Protein AF-F3QJ82-F1 (afdb_monomer_lite)

Organism: NCBI:txid762966

Foldseek 3Di:
DDLLVVLQVVLVVQDQPSLVVQLVVLVVQLVVLVVQLVVLVVCVVVVPDPPNSVVVNVVSVVSNVVSVVSNVSSVVSNVVNCVVVVVVVVVVVVVVVVVVVVVVVVVVVVVD

Structure (mmCIF, N/CA/C/O backbone):
data_AF-F3QJ82-F1
#
_entry.id   AF-F3QJ82-F1
#
loop_
_atom_site.group_PDB
_atom_site.id
_atom_site.type_symbol
_atom_site.label_atom_id
_atom_site.label_alt_id
_atom_site.label_comp_id
_atom_site.label_asym_id
_atom_site.label_entity_id
_atom_site.label_seq_id
_atom_site.pdbx_PDB_ins_code
_atom_site.Cartn_x
_atom_site.Cartn_y
_atom_site.Cartn_z
_atom_site.occupancy
_atom_site.B_iso_or_equiv
_atom_site.auth_seq_id
_atom_site.auth_comp_id
_atom_site.auth_asym_id
_atom_site.auth_atom_id
_atom_site.pdbx_PDB_model_num
ATOM 1 N N . MET A 1 1 ? -18.611 15.608 -4.185 1.00 87.62 1 MET A N 1
ATOM 2 C CA . MET A 1 1 ? -17.806 14.891 -3.183 1.00 87.62 1 MET A CA 1
ATOM 3 C C . MET A 1 1 ? -16.329 15.126 -3.451 1.00 87.62 1 MET A C 1
ATOM 5 O O . MET A 1 1 ? -15.888 14.865 -4.571 1.00 87.62 1 MET A O 1
ATOM 9 N N . ASN A 1 2 ? -15.588 15.632 -2.470 1.00 97.31 2 ASN A N 1
ATOM 10 C CA . ASN A 1 2 ? -14.126 15.716 -2.489 1.00 97.31 2 ASN A CA 1
ATOM 11 C C . ASN A 1 2 ? -13.490 14.325 -2.246 1.00 97.31 2 ASN A C 1
ATOM 13 O O . ASN A 1 2 ? -14.203 13.341 -2.045 1.00 97.31 2 ASN A O 1
ATOM 17 N N . LEU A 1 3 ? -12.156 14.216 -2.318 1.00 96.69 3 LEU A N 1
ATOM 18 C CA . LEU A 1 3 ? -11.467 12.927 -2.148 1.00 96.69 3 LEU A CA 1
ATOM 19 C C . LEU A 1 3 ? -11.702 12.320 -0.757 1.00 96.69 3 LEU A C 1
ATOM 21 O O . LEU A 1 3 ? -11.998 11.134 -0.666 1.00 96.69 3 LEU A O 1
ATOM 25 N N . GLN A 1 4 ? -11.636 13.129 0.302 1.00 96.88 4 GLN A N 1
ATOM 26 C CA . GLN A 1 4 ? -11.857 12.671 1.675 1.00 96.88 4 GLN A CA 1
ATOM 27 C C . GLN A 1 4 ? -13.263 12.082 1.857 1.00 96.88 4 GLN A C 1
ATOM 29 O O . GLN A 1 4 ? -13.412 10.985 2.383 1.00 96.88 4 GLN A O 1
ATOM 34 N N . GLU A 1 5 ? -14.289 12.767 1.353 1.00 98.06 5 GLU A N 1
ATOM 35 C CA . GLU A 1 5 ? -15.679 12.297 1.401 1.00 98.06 5 GLU A CA 1
ATOM 36 C C . GLU A 1 5 ? -15.857 10.973 0.644 1.00 98.06 5 GLU A C 1
ATOM 38 O O . GLU A 1 5 ? -16.589 10.093 1.091 1.00 98.06 5 GLU A O 1
ATOM 43 N N . LYS A 1 6 ? -15.171 10.798 -0.495 1.00 98.50 6 LYS A N 1
ATOM 44 C CA . LYS A 1 6 ? -15.191 9.534 -1.250 1.00 98.50 6 LYS A CA 1
ATOM 45 C C . LYS A 1 6 ? -14.532 8.398 -0.464 1.00 98.50 6 LYS A C 1
ATOM 47 O O . LYS A 1 6 ? -15.117 7.323 -0.380 1.00 98.50 6 LYS A O 1
ATOM 52 N N . LEU A 1 7 ? -13.352 8.641 0.117 1.00 98.12 7 LEU A N 1
ATOM 53 C CA . LEU A 1 7 ? -12.626 7.659 0.932 1.00 98.12 7 LEU A CA 1
ATOM 54 C C . LEU A 1 7 ? -13.497 7.158 2.087 1.00 98.12 7 LEU A C 1
ATOM 56 O O . LEU A 1 7 ? -13.638 5.953 2.259 1.00 98.12 7 LEU A O 1
ATOM 60 N N . GLN A 1 8 ? -14.134 8.074 2.818 1.00 97.75 8 GLN A N 1
ATOM 61 C CA . GLN A 1 8 ? -14.994 7.742 3.955 1.00 97.75 8 GLN A CA 1
ATOM 62 C C . GLN A 1 8 ? -16.216 6.921 3.541 1.00 97.75 8 GLN A C 1
ATOM 64 O O . GLN A 1 8 ? -16.534 5.930 4.191 1.00 97.75 8 GLN A O 1
ATOM 69 N N . VAL A 1 9 ? -16.887 7.287 2.443 1.00 98.50 9 VAL A N 1
ATOM 70 C CA . VAL A 1 9 ? -18.041 6.520 1.942 1.00 98.50 9 VAL A CA 1
ATOM 71 C C . VAL A 1 9 ? -17.642 5.093 1.566 1.00 98.50 9 VAL A C 1
ATOM 73 O O . VAL A 1 9 ? -18.345 4.153 1.928 1.00 98.50 9 VAL A O 1
ATOM 76 N N . ILE A 1 10 ? -16.512 4.920 0.878 1.00 98.44 10 ILE A N 1
ATOM 77 C CA . ILE A 1 10 ? -16.013 3.596 0.480 1.00 98.44 10 ILE A CA 1
ATOM 78 C C . ILE A 1 10 ? -15.610 2.781 1.716 1.00 98.44 10 ILE A C 1
ATOM 80 O O . ILE A 1 10 ? -16.021 1.631 1.858 1.00 98.44 10 ILE A O 1
ATOM 84 N N . ALA A 1 11 ? -14.851 3.387 2.629 1.00 98.00 11 ALA A N 1
ATOM 85 C CA . ALA A 1 11 ? -14.388 2.746 3.852 1.00 98.00 11 ALA A CA 1
ATOM 86 C C . ALA A 1 11 ? -15.553 2.258 4.721 1.00 98.00 11 ALA A C 1
ATOM 88 O O . ALA A 1 11 ? -15.582 1.089 5.095 1.00 98.00 11 ALA A O 1
ATOM 89 N N . ASN A 1 12 ? -16.551 3.112 4.956 1.00 98.19 12 ASN A N 1
ATOM 90 C CA . ASN A 1 12 ? -17.747 2.764 5.725 1.00 98.19 12 ASN A CA 1
ATOM 91 C C . ASN A 1 12 ? -18.595 1.673 5.062 1.00 98.19 12 ASN A C 1
ATOM 93 O O . ASN A 1 12 ? -19.266 0.913 5.753 1.00 98.19 12 ASN A O 1
ATOM 97 N N . HIS A 1 13 ? -18.590 1.596 3.729 1.00 98.25 13 HIS A N 1
ATOM 98 C CA . HIS A 1 13 ? -19.338 0.573 3.006 1.00 98.25 13 HIS A CA 1
ATOM 99 C C . HIS A 1 13 ? -18.713 -0.823 3.145 1.00 98.25 13 HIS A C 1
ATOM 101 O O . HIS A 1 13 ? -19.443 -1.791 3.348 1.00 98.25 13 HIS A O 1
ATOM 107 N N . TYR A 1 14 ? -17.385 -0.929 3.032 1.00 98.12 14 TYR A N 1
ATOM 108 C CA . TYR A 1 14 ? -16.686 -2.220 3.013 1.00 98.12 14 TYR A CA 1
ATOM 109 C C . TYR A 1 14 ? -16.156 -2.667 4.385 1.00 98.12 14 TYR A C 1
ATOM 111 O O . TYR A 1 14 ? -16.082 -3.866 4.649 1.00 98.12 14 TYR A O 1
ATOM 119 N N . GLY A 1 15 ? -15.821 -1.732 5.275 1.00 97.88 15 GLY A N 1
ATOM 120 C CA . GLY A 1 15 ? -15.294 -2.025 6.608 1.00 97.88 15 GLY A CA 1
ATOM 121 C C . GLY A 1 15 ? -13.865 -2.590 6.620 1.00 97.88 15 GLY A C 1
ATOM 122 O O . GLY A 1 15 ? -13.233 -2.791 5.585 1.00 97.88 15 GLY A O 1
ATOM 123 N N . MET A 1 16 ? -13.345 -2.830 7.829 1.00 96.88 16 MET A N 1
ATOM 124 C CA . MET A 1 16 ? -11.922 -3.115 8.076 1.00 96.88 16 MET A CA 1
ATOM 125 C C . MET A 1 16 ? -11.409 -4.373 7.360 1.00 96.88 16 MET A C 1
ATOM 127 O O . MET A 1 16 ? -10.380 -4.320 6.694 1.00 96.88 16 MET A O 1
ATOM 131 N N . ASP A 1 17 ? -12.118 -5.498 7.472 1.00 96.81 17 ASP A N 1
ATOM 132 C CA . ASP A 1 17 ? -11.621 -6.787 6.970 1.00 96.81 17 ASP A CA 1
ATOM 133 C C . ASP A 1 17 ? -11.514 -6.814 5.440 1.00 96.81 17 ASP A C 1
ATOM 135 O O . ASP A 1 17 ? -10.503 -7.255 4.891 1.00 96.81 17 ASP A O 1
ATOM 139 N N . LEU A 1 18 ? -12.530 -6.300 4.738 1.00 98.31 18 LEU A N 1
ATOM 140 C CA . LEU A 1 18 ? -12.506 -6.225 3.276 1.00 98.31 18 LEU A CA 1
ATOM 141 C C . LEU A 1 18 ? -11.457 -5.228 2.785 1.00 98.31 18 LEU A C 1
ATOM 143 O O . LEU A 1 18 ? -10.771 -5.504 1.804 1.00 98.31 18 LEU A O 1
ATOM 147 N N . GLN A 1 19 ? -11.281 -4.107 3.483 1.00 98.25 19 GLN A N 1
ATOM 148 C CA . GLN A 1 19 ? -10.259 -3.130 3.114 1.00 98.25 19 GLN A CA 1
ATOM 149 C C . GLN A 1 19 ? -8.841 -3.634 3.384 1.00 98.25 19 GLN A C 1
ATOM 151 O O . GLN A 1 19 ? -7.932 -3.321 2.620 1.00 98.25 19 GLN A O 1
ATOM 156 N N . ALA A 1 20 ? -8.642 -4.489 4.391 1.00 97.81 20 ALA A N 1
ATOM 157 C CA . ALA A 1 20 ? -7.367 -5.167 4.604 1.00 97.81 20 ALA A CA 1
ATOM 158 C C . ALA A 1 20 ? -7.041 -6.149 3.464 1.00 97.81 20 ALA A C 1
ATOM 160 O O . ALA A 1 20 ? -5.892 -6.207 3.021 1.00 97.81 20 ALA A O 1
ATOM 161 N N . ILE A 1 21 ? -8.040 -6.885 2.958 1.00 98.44 21 ILE A N 1
ATOM 162 C CA . ILE A 1 21 ? -7.888 -7.733 1.763 1.00 98.44 21 ILE A CA 1
ATOM 163 C C . ILE A 1 21 ? -7.535 -6.863 0.559 1.00 98.44 21 ILE A C 1
ATOM 165 O O . ILE A 1 21 ? -6.558 -7.146 -0.131 1.00 98.44 21 ILE A O 1
ATOM 169 N N . LYS A 1 22 ? -8.275 -5.770 0.348 1.00 98.50 22 LYS A N 1
ATOM 170 C CA . LYS A 1 22 ? -8.051 -4.882 -0.791 1.00 98.50 22 LYS A CA 1
ATOM 171 C C . LYS A 1 22 ? -6.664 -4.245 -0.753 1.00 98.50 22 LYS A C 1
ATOM 173 O O . LYS A 1 22 ? -5.977 -4.221 -1.763 1.00 98.50 22 LYS A O 1
ATOM 178 N N . LEU A 1 23 ? -6.194 -3.835 0.426 1.00 98.44 23 LEU A N 1
ATOM 179 C CA . LEU A 1 23 ? -4.842 -3.308 0.604 1.00 98.44 23 LEU A CA 1
ATOM 180 C C . LEU A 1 23 ? -3.769 -4.339 0.217 1.00 98.44 23 LEU A C 1
ATOM 182 O O . LEU A 1 23 ? -2.740 -3.974 -0.351 1.00 98.44 23 LEU A O 1
ATOM 186 N N . ALA A 1 24 ? -3.996 -5.620 0.521 1.00 98.50 24 ALA A N 1
ATOM 187 C CA . ALA A 1 24 ? -3.090 -6.693 0.126 1.00 98.50 24 ALA A CA 1
ATOM 188 C C . ALA A 1 24 ? -3.107 -6.944 -1.392 1.00 98.50 24 ALA A C 1
ATOM 190 O O . ALA A 1 24 ? -2.044 -7.188 -1.963 1.00 98.50 24 ALA A O 1
ATOM 191 N N . GLU A 1 25 ? -4.276 -6.859 -2.036 1.00 98.62 25 GLU A N 1
ATOM 192 C CA . GLU A 1 25 ? -4.414 -6.938 -3.498 1.00 98.62 25 GLU A CA 1
ATOM 193 C C . GLU A 1 25 ? -3.645 -5.805 -4.185 1.00 98.62 25 GLU A C 1
ATOM 195 O O . GLU A 1 25 ? -2.735 -6.094 -4.959 1.00 98.62 25 GLU A O 1
ATOM 200 N N . GLU A 1 26 ? -3.907 -4.543 -3.824 1.00 98.62 26 GLU A N 1
ATOM 201 C CA . GLU A 1 26 ? -3.212 -3.398 -4.438 1.00 98.62 26 GLU A CA 1
ATOM 202 C C . GLU A 1 26 ? -1.701 -3.449 -4.174 1.00 98.62 26 GLU A C 1
ATOM 204 O O . GLU A 1 26 ? -0.881 -3.117 -5.027 1.00 98.62 26 GLU A O 1
ATOM 209 N N . GLY A 1 27 ? -1.291 -3.933 -2.995 1.00 98.62 27 GLY A N 1
ATOM 210 C CA . GLY A 1 27 ? 0.122 -4.156 -2.696 1.00 98.62 27 GLY A CA 1
ATOM 211 C C . GLY A 1 27 ? 0.776 -5.187 -3.625 1.00 98.62 27 GLY A C 1
ATOM 212 O O . GLY A 1 27 ? 1.950 -5.041 -3.980 1.00 98.62 27 GLY A O 1
ATOM 213 N N . ALA A 1 28 ? 0.038 -6.221 -4.036 1.00 98.56 28 ALA A N 1
ATOM 214 C CA . ALA A 1 28 ? 0.514 -7.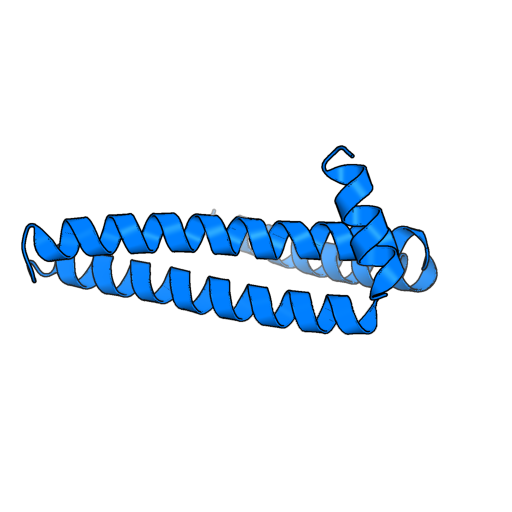218 -4.990 1.00 98.56 28 ALA A CA 1
ATOM 215 C C . ALA A 1 28 ? 0.565 -6.663 -6.423 1.00 98.56 28 ALA A C 1
ATOM 217 O O . ALA A 1 28 ? 1.529 -6.944 -7.143 1.00 98.56 28 ALA A O 1
ATOM 218 N N . GLU A 1 29 ? -0.415 -5.850 -6.821 1.00 98.62 29 GLU A N 1
ATOM 219 C CA . GLU A 1 29 ? -0.428 -5.167 -8.121 1.00 98.62 29 GLU A CA 1
ATOM 220 C C . GLU A 1 29 ? 0.739 -4.173 -8.231 1.00 98.62 29 GLU A C 1
ATOM 222 O O . GLU A 1 29 ? 1.529 -4.246 -9.182 1.00 98.62 29 GLU A O 1
ATOM 227 N N . LEU A 1 30 ? 0.978 -3.372 -7.186 1.00 98.56 30 LEU A N 1
ATOM 228 C CA . LEU A 1 30 ? 2.144 -2.492 -7.084 1.00 98.56 30 LEU A CA 1
ATOM 229 C C . LEU A 1 30 ? 3.465 -3.259 -7.177 1.00 98.56 30 LEU A C 1
ATOM 231 O O . LEU A 1 30 ? 4.391 -2.835 -7.880 1.00 98.56 30 LEU A O 1
ATOM 235 N N . ALA A 1 31 ? 3.577 -4.398 -6.489 1.00 98.25 31 ALA A N 1
ATOM 236 C CA . ALA A 1 31 ? 4.770 -5.234 -6.567 1.00 98.25 31 ALA A CA 1
ATOM 237 C C . ALA A 1 31 ? 5.011 -5.731 -8.003 1.00 98.25 31 ALA A C 1
ATOM 239 O O . ALA A 1 31 ? 6.138 -5.654 -8.500 1.00 98.25 31 ALA A O 1
ATOM 240 N N . ALA A 1 32 ? 3.964 -6.191 -8.692 1.00 98.06 32 ALA A N 1
ATOM 241 C CA . ALA A 1 32 ? 4.057 -6.656 -10.072 1.00 98.06 32 ALA A CA 1
ATOM 242 C C . ALA A 1 32 ? 4.459 -5.530 -11.042 1.00 98.06 32 ALA A C 1
ATOM 244 O O . ALA A 1 32 ? 5.370 -5.722 -11.856 1.00 98.06 32 ALA A O 1
ATOM 245 N N . ALA A 1 33 ? 3.839 -4.351 -10.932 1.00 97.38 33 ALA A N 1
ATOM 246 C CA . ALA A 1 33 ? 4.164 -3.184 -11.754 1.00 97.38 33 ALA A CA 1
ATOM 247 C C . ALA A 1 33 ? 5.618 -2.728 -11.544 1.00 97.38 33 ALA A C 1
ATOM 249 O O . ALA A 1 33 ? 6.372 -2.568 -12.510 1.00 97.38 33 ALA A O 1
ATOM 250 N N . THR A 1 34 ? 6.050 -2.641 -10.282 1.00 96.88 34 THR A N 1
ATOM 251 C CA . THR A 1 34 ? 7.422 -2.258 -9.917 1.00 96.88 34 THR A CA 1
ATOM 252 C C . THR A 1 34 ? 8.446 -3.243 -10.481 1.00 96.88 34 THR A C 1
ATOM 254 O O . THR A 1 34 ? 9.424 -2.837 -11.111 1.00 96.88 34 THR A O 1
ATOM 257 N N . LEU A 1 35 ? 8.224 -4.551 -10.306 1.00 96.94 35 LEU A N 1
ATOM 258 C CA . LEU A 1 35 ? 9.139 -5.585 -10.802 1.00 96.94 35 LEU A CA 1
ATOM 259 C C . LEU A 1 35 ? 9.218 -5.604 -12.332 1.00 96.94 35 LEU A C 1
ATOM 261 O O . LEU A 1 35 ? 10.303 -5.796 -12.885 1.00 96.94 35 LEU A O 1
ATOM 265 N N . LYS A 1 36 ? 8.103 -5.350 -13.026 1.00 94.94 36 LYS A N 1
ATOM 266 C CA . LYS A 1 36 ? 8.090 -5.196 -14.487 1.00 94.94 36 LYS A CA 1
ATOM 267 C C . LYS A 1 36 ? 8.959 -4.018 -14.929 1.00 94.94 36 LYS A C 1
ATOM 269 O O . LYS A 1 36 ? 9.751 -4.167 -15.859 1.00 94.94 36 LYS A O 1
ATOM 274 N N . ASN A 1 37 ? 8.842 -2.873 -14.257 1.00 92.62 37 ASN A N 1
ATOM 275 C CA . ASN A 1 37 ? 9.654 -1.693 -14.550 1.00 92.62 37 ASN A CA 1
ATOM 276 C C . ASN A 1 37 ? 11.155 -1.960 -14.317 1.00 92.62 37 ASN A C 1
ATOM 278 O O . ASN A 1 37 ? 11.980 -1.656 -15.178 1.00 92.62 37 ASN A O 1
ATOM 282 N N . VAL A 1 38 ? 11.511 -2.624 -13.210 1.00 93.94 38 VAL A N 1
ATOM 283 C CA . VAL A 1 38 ? 12.897 -3.052 -12.931 1.00 93.94 38 VAL A CA 1
ATOM 284 C C . VAL A 1 38 ? 13.425 -3.991 -14.018 1.00 93.94 38 VAL A C 1
ATOM 286 O O . VAL A 1 38 ? 14.539 -3.799 -14.500 1.00 93.94 38 VAL A O 1
ATOM 289 N N . GLY A 1 39 ? 12.630 -4.973 -14.452 1.00 93.50 39 GLY A N 1
ATOM 290 C CA . GLY A 1 39 ? 13.018 -5.881 -15.534 1.00 93.50 39 GLY A CA 1
ATOM 291 C C . GLY A 1 39 ? 13.334 -5.138 -16.836 1.00 93.50 39 GLY A C 1
ATOM 292 O O . GLY A 1 39 ? 14.378 -5.374 -17.439 1.00 93.50 39 GLY A O 1
ATOM 293 N N . LEU A 1 40 ? 12.480 -4.188 -17.230 1.00 92.31 40 LEU A N 1
ATOM 294 C CA . LEU A 1 40 ? 12.697 -3.358 -18.420 1.00 92.31 40 LEU A CA 1
ATOM 295 C C . LEU A 1 40 ? 13.927 -2.450 -18.287 1.00 92.31 40 LEU A C 1
ATOM 297 O O . LEU A 1 40 ? 14.659 -2.274 -19.260 1.00 92.31 40 LEU A O 1
ATOM 301 N N . MET A 1 41 ? 14.182 -1.904 -17.094 1.00 90.12 41 MET A N 1
ATOM 302 C CA . MET A 1 41 ? 15.387 -1.118 -16.810 1.00 90.12 41 MET A CA 1
ATOM 303 C C . MET A 1 41 ? 16.658 -1.947 -17.032 1.00 90.12 41 MET A C 1
ATOM 305 O O . MET A 1 41 ? 17.555 -1.497 -17.737 1.00 90.12 41 MET A O 1
ATOM 309 N N . ILE A 1 42 ? 16.701 -3.175 -16.509 1.00 92.25 42 ILE A N 1
ATOM 310 C CA . ILE A 1 42 ? 17.844 -4.086 -16.679 1.00 92.25 42 ILE A CA 1
ATOM 311 C C . ILE A 1 42 ? 18.052 -4.439 -18.159 1.00 92.25 42 ILE A C 1
ATOM 313 O O . ILE A 1 42 ? 19.181 -4.428 -18.645 1.00 92.25 42 ILE A O 1
ATOM 317 N N . GLN A 1 43 ? 16.978 -4.725 -18.904 1.00 90.00 43 GLN A N 1
ATOM 318 C CA . GLN A 1 43 ? 17.070 -4.997 -20.345 1.00 90.00 43 GLN A CA 1
ATOM 319 C C . GLN A 1 43 ? 17.657 -3.810 -21.114 1.00 90.00 43 GLN A C 1
ATOM 321 O O . GLN A 1 43 ? 18.537 -3.987 -21.956 1.00 90.00 43 GLN A O 1
ATOM 326 N N . GLN A 1 44 ? 17.208 -2.597 -20.789 1.00 86.31 44 GLN A N 1
ATOM 327 C CA . GLN A 1 44 ? 17.713 -1.375 -21.401 1.00 86.31 44 GLN A CA 1
ATOM 328 C C . GLN A 1 44 ? 19.200 -1.143 -21.080 1.00 86.31 44 GLN A C 1
ATOM 330 O O . GLN A 1 44 ? 19.964 -0.795 -21.979 1.00 86.31 44 GLN A O 1
ATOM 335 N N . GLU A 1 45 ? 19.628 -1.370 -19.833 1.00 88.00 45 GLU A N 1
ATOM 336 C CA . GLU A 1 45 ? 21.039 -1.280 -19.417 1.00 88.00 45 GLU A CA 1
ATOM 337 C C . GLU A 1 45 ? 21.929 -2.311 -20.128 1.00 88.00 45 GLU A C 1
ATOM 339 O O . GLU A 1 45 ? 23.068 -2.005 -20.481 1.00 88.00 45 GLU A O 1
ATOM 344 N N . ASN A 1 46 ? 21.390 -3.497 -20.421 1.00 89.44 46 ASN A N 1
ATOM 345 C CA . ASN A 1 46 ? 22.069 -4.538 -21.198 1.00 89.44 46 ASN A CA 1
ATOM 346 C C . 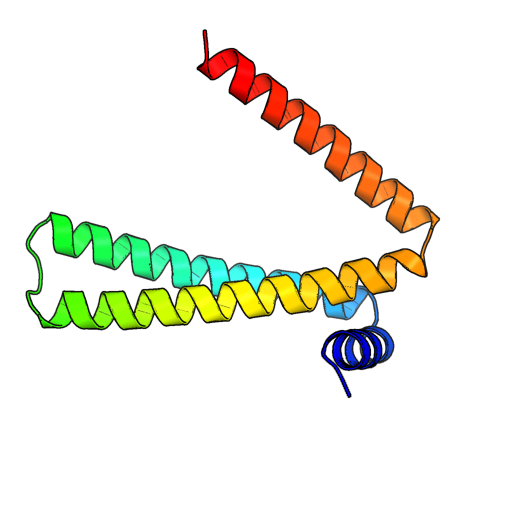ASN A 1 46 ? 22.078 -4.269 -22.717 1.00 89.44 46 ASN A C 1
ATOM 348 O O . ASN A 1 46 ? 22.616 -5.071 -23.481 1.00 89.44 46 ASN A O 1
ATOM 352 N N . GLY A 1 47 ? 21.499 -3.153 -23.173 1.00 82.75 47 GLY A N 1
ATOM 353 C CA . GLY A 1 47 ? 21.433 -2.780 -24.587 1.00 82.75 47 GLY A CA 1
ATOM 354 C C . GLY A 1 47 ? 20.377 -3.543 -25.391 1.00 82.75 47 GLY A C 1
ATOM 355 O O . GLY A 1 47 ? 20.412 -3.521 -26.624 1.00 82.75 47 GLY A O 1
ATOM 356 N N . GLU A 1 48 ? 19.433 -4.216 -24.731 1.00 79.12 48 GLU A N 1
ATOM 357 C CA . GLU A 1 48 ? 18.324 -4.888 -25.401 1.00 79.12 48 GLU A CA 1
ATOM 358 C C . GLU A 1 48 ? 17.271 -3.860 -25.875 1.00 79.12 48 GLU A C 1
ATOM 360 O O . GLU A 1 48 ? 16.960 -2.880 -25.201 1.00 79.12 48 GLU A O 1
ATOM 365 N N . GLY A 1 49 ? 16.695 -4.090 -27.061 1.00 67.50 49 GLY A N 1
ATOM 366 C CA . GLY A 1 49 ? 15.336 -3.653 -27.412 1.00 67.50 49 GLY A CA 1
ATOM 367 C C . GLY A 1 49 ? 15.027 -2.181 -27.737 1.00 67.50 49 GLY A C 1
ATOM 368 O O . GLY A 1 49 ? 13.843 -1.868 -27.893 1.00 67.50 49 GLY A O 1
ATOM 369 N N . GLY A 1 50 ? 16.018 -1.311 -27.951 1.00 71.88 50 GLY A N 1
ATOM 370 C CA . GLY A 1 50 ? 15.858 -0.032 -28.680 1.00 71.88 50 GLY A CA 1
ATOM 371 C C . GLY A 1 50 ? 14.670 0.859 -28.253 1.00 71.88 50 GLY A C 1
ATOM 372 O O . GLY A 1 50 ? 14.237 0.832 -27.103 1.00 71.88 50 GLY A O 1
ATOM 373 N N . GLU A 1 51 ? 14.109 1.648 -29.183 1.00 72.56 51 GLU A N 1
ATOM 374 C CA . GLU A 1 51 ? 12.967 2.555 -28.908 1.00 72.56 51 GLU A CA 1
ATOM 375 C C . GLU A 1 51 ? 11.739 1.829 -28.324 1.00 72.56 51 GLU A C 1
ATOM 377 O O . GLU A 1 51 ? 11.009 2.390 -27.508 1.00 72.56 51 GLU A O 1
ATOM 382 N N . SER A 1 52 ? 11.540 0.551 -28.672 1.00 84.06 52 SER A N 1
ATOM 383 C CA . SER A 1 52 ? 10.399 -0.237 -28.191 1.00 84.06 52 SER A CA 1
ATOM 384 C C . SER A 1 52 ? 10.451 -0.540 -26.690 1.00 84.06 52 SER A C 1
ATOM 386 O O . SER A 1 52 ? 9.405 -0.627 -26.046 1.00 84.06 52 SER A O 1
ATOM 388 N N . ILE A 1 53 ? 11.648 -0.696 -26.112 1.00 86.00 53 ILE A N 1
ATOM 389 C CA . ILE A 1 53 ? 11.808 -0.904 -24.667 1.00 86.00 53 ILE A CA 1
ATOM 390 C C . ILE A 1 53 ? 11.666 0.414 -23.917 1.00 86.00 53 ILE A C 1
ATOM 392 O O . ILE A 1 53 ? 11.025 0.429 -22.868 1.00 86.00 53 ILE A O 1
ATOM 396 N N . ALA A 1 54 ? 12.165 1.519 -24.475 1.00 85.00 54 ALA A N 1
ATOM 397 C CA . ALA A 1 54 ? 11.973 2.840 -23.883 1.00 85.00 54 ALA A CA 1
ATOM 398 C C . ALA A 1 54 ? 10.477 3.175 -23.732 1.00 85.00 54 ALA A C 1
ATOM 400 O O . ALA A 1 54 ? 10.049 3.579 -22.653 1.00 85.00 54 ALA A O 1
ATOM 401 N N . GLN A 1 55 ? 9.667 2.913 -24.765 1.00 89.25 55 GLN A N 1
ATOM 402 C CA . GLN A 1 55 ? 8.215 3.104 -24.692 1.00 89.25 55 GLN A CA 1
ATOM 403 C C . GLN A 1 55 ? 7.559 2.193 -23.642 1.00 89.25 55 GLN A C 1
ATOM 405 O O . GLN A 1 55 ? 6.817 2.675 -22.787 1.00 89.25 55 GLN A O 1
ATOM 410 N N . LYS A 1 56 ? 7.877 0.889 -23.647 1.00 91.44 56 LYS A N 1
ATOM 411 C CA . LYS A 1 56 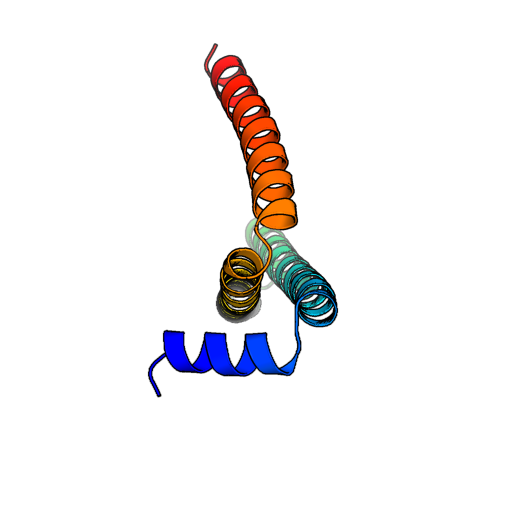? 7.359 -0.060 -22.643 1.00 91.44 56 LYS A CA 1
ATOM 412 C C . LYS A 1 56 ? 7.723 0.343 -21.218 1.00 91.44 56 LYS A C 1
ATOM 414 O O . LYS A 1 56 ? 6.964 0.065 -20.293 1.00 91.44 56 LYS A O 1
ATOM 419 N N . ARG A 1 57 ? 8.892 0.960 -21.028 1.00 89.75 57 ARG A N 1
ATOM 420 C CA . ARG A 1 57 ? 9.340 1.455 -19.727 1.00 89.75 57 ARG A CA 1
ATOM 421 C C . ARG A 1 57 ? 8.512 2.654 -19.280 1.00 89.75 57 ARG A C 1
ATOM 423 O O . ARG A 1 57 ? 8.106 2.672 -18.126 1.00 89.75 57 ARG A O 1
ATOM 430 N N . THR A 1 58 ? 8.213 3.599 -20.171 1.00 91.31 58 THR A N 1
ATOM 431 C CA . THR A 1 58 ? 7.294 4.708 -19.865 1.00 91.31 58 THR A CA 1
ATOM 432 C C . THR A 1 58 ? 5.921 4.183 -19.443 1.00 91.31 58 THR A C 1
ATOM 434 O O . THR A 1 58 ? 5.447 4.539 -18.371 1.00 91.31 58 THR A O 1
ATOM 437 N N . GLU A 1 59 ? 5.336 3.253 -20.203 1.00 93.94 59 GLU A N 1
ATOM 438 C CA . GLU A 1 59 ? 4.043 2.635 -19.859 1.00 93.94 59 GLU A CA 1
ATOM 439 C C . GLU A 1 59 ? 4.099 1.882 -18.515 1.00 93.94 59 GLU A C 1
ATOM 441 O O . GLU A 1 59 ? 3.163 1.925 -17.719 1.00 93.94 59 GLU A O 1
ATOM 446 N N . ALA A 1 60 ? 5.208 1.192 -18.222 1.00 94.12 60 ALA A N 1
ATOM 447 C CA . ALA A 1 60 ? 5.394 0.508 -16.942 1.00 94.12 60 ALA A CA 1
ATOM 448 C C . ALA A 1 60 ? 5.562 1.482 -15.763 1.00 94.12 60 ALA A C 1
ATOM 450 O O . ALA A 1 60 ? 5.129 1.167 -14.654 1.00 94.12 60 ALA A O 1
ATOM 451 N N . MET A 1 61 ? 6.179 2.646 -15.985 1.00 93.69 61 MET A N 1
ATOM 452 C CA . MET A 1 61 ? 6.280 3.709 -14.982 1.00 93.69 61 MET A CA 1
ATOM 453 C C . MET A 1 61 ? 4.911 4.312 -14.682 1.00 93.69 61 MET A C 1
ATOM 455 O O . MET A 1 61 ? 4.536 4.358 -13.517 1.00 93.69 61 MET A O 1
ATOM 459 N N . GLU A 1 62 ? 4.141 4.673 -15.711 1.00 96.06 62 GLU A N 1
ATOM 460 C CA . GLU A 1 62 ? 2.770 5.176 -15.543 1.00 96.06 62 GLU A CA 1
ATOM 461 C C . GLU A 1 62 ? 1.903 4.169 -14.786 1.00 96.06 62 GLU A C 1
ATOM 463 O O . GLU A 1 62 ? 1.226 4.528 -13.826 1.00 96.06 62 GLU A O 1
ATOM 468 N N . LYS A 1 63 ? 2.006 2.880 -15.137 1.00 97.38 63 LYS A N 1
ATOM 469 C CA . LYS A 1 63 ? 1.296 1.833 -14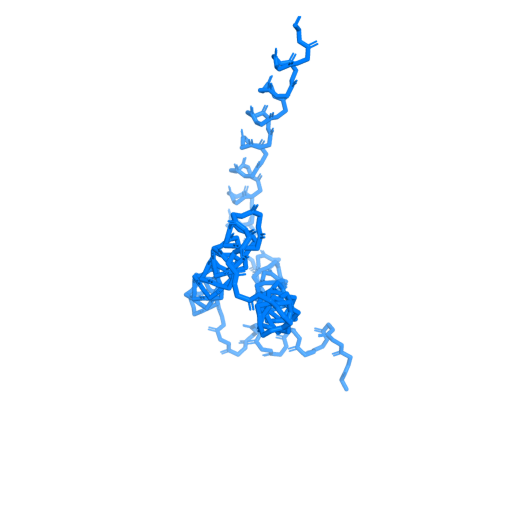.402 1.00 97.38 63 LYS A CA 1
ATOM 470 C C . LYS A 1 63 ? 1.745 1.744 -12.944 1.00 97.38 63 LYS A C 1
ATOM 472 O O . LYS A 1 63 ? 0.917 1.565 -12.067 1.00 97.38 63 LYS A O 1
ATOM 477 N N . THR A 1 64 ? 3.039 1.896 -12.664 1.00 97.44 64 THR A N 1
ATOM 478 C CA . THR A 1 64 ? 3.535 1.922 -11.277 1.00 97.44 64 THR A CA 1
ATOM 479 C C . THR A 1 64 ? 2.933 3.093 -10.495 1.00 97.44 64 THR A C 1
ATOM 481 O O . THR A 1 64 ? 2.551 2.907 -9.343 1.00 97.44 64 THR A O 1
ATOM 484 N N . ASP A 1 65 ? 2.806 4.272 -11.109 1.00 97.75 65 ASP A N 1
ATOM 485 C CA . ASP A 1 65 ? 2.197 5.443 -10.469 1.00 97.75 65 ASP A CA 1
ATOM 486 C C . ASP A 1 65 ? 0.702 5.229 -10.168 1.00 97.75 65 ASP A C 1
ATOM 488 O O . ASP A 1 65 ? 0.237 5.631 -9.098 1.00 97.75 65 ASP A O 1
ATOM 492 N N . GLU A 1 66 ? -0.038 4.559 -11.062 1.00 98.25 66 GLU A N 1
ATOM 493 C CA . GLU A 1 66 ? -1.423 4.126 -10.805 1.00 98.25 66 GLU A CA 1
ATOM 494 C C . GLU A 1 66 ? -1.499 3.213 -9.575 1.00 98.25 66 GLU A C 1
ATOM 496 O O . GLU A 1 66 ? -2.228 3.517 -8.633 1.00 98.25 66 GLU A O 1
ATOM 501 N N . GLU A 1 67 ? -0.677 2.161 -9.525 1.00 98.62 67 GLU A N 1
ATOM 502 C CA . GLU A 1 67 ? -0.708 1.208 -8.408 1.00 98.62 67 GLU A CA 1
ATOM 503 C C . GLU A 1 67 ? -0.290 1.847 -7.073 1.00 98.62 67 GLU A C 1
ATOM 505 O O . GLU A 1 67 ? -0.802 1.504 -6.006 1.00 98.62 67 GLU A O 1
ATOM 510 N N . ILE A 1 68 ? 0.626 2.823 -7.101 1.00 98.56 68 ILE A N 1
ATOM 511 C CA . ILE A 1 68 ? 0.951 3.625 -5.913 1.00 98.56 68 ILE A CA 1
ATOM 512 C C . ILE A 1 68 ? -0.289 4.396 -5.452 1.00 98.56 68 ILE A C 1
ATOM 514 O O . ILE A 1 68 ? -0.564 4.460 -4.249 1.00 98.56 68 ILE A O 1
ATOM 518 N N . ALA A 1 69 ? -1.030 5.002 -6.382 1.00 98.56 69 ALA A N 1
ATOM 519 C CA . ALA A 1 69 ? -2.241 5.737 -6.052 1.00 98.56 69 ALA A CA 1
ATOM 520 C C . ALA A 1 69 ? -3.309 4.819 -5.441 1.00 98.56 69 ALA A C 1
ATOM 522 O O . ALA A 1 69 ? -3.913 5.210 -4.438 1.00 98.56 69 ALA A O 1
ATOM 523 N N . ASP A 1 70 ? -3.482 3.608 -5.971 1.00 98.62 70 ASP A N 1
ATOM 524 C CA . ASP A 1 70 ? -4.455 2.625 -5.486 1.00 98.62 70 ASP A CA 1
ATOM 525 C C . ASP A 1 70 ? -4.096 2.109 -4.084 1.00 98.62 70 ASP A C 1
ATOM 527 O O . ASP A 1 70 ? -4.920 2.190 -3.164 1.00 98.62 70 ASP A O 1
ATOM 531 N N . VAL A 1 71 ? -2.833 1.736 -3.841 1.00 98.69 71 VAL A N 1
ATOM 532 C CA . VAL A 1 71 ? -2.358 1.371 -2.492 1.00 98.69 71 VAL A CA 1
ATOM 533 C C . VAL A 1 71 ? -2.581 2.513 -1.499 1.00 98.69 71 VAL A C 1
ATOM 535 O O . VAL A 1 71 ? -3.069 2.287 -0.387 1.00 98.69 71 VAL A O 1
ATOM 538 N N . LEU A 1 72 ? -2.251 3.754 -1.871 1.00 98.62 72 LEU A N 1
ATOM 539 C CA . LEU A 1 72 ? -2.438 4.917 -0.998 1.00 98.62 72 LEU A CA 1
ATOM 540 C C . LEU A 1 72 ? -3.917 5.251 -0.771 1.00 98.62 72 LEU A C 1
ATOM 542 O O . LEU A 1 72 ? -4.268 5.769 0.292 1.00 98.62 72 LEU A O 1
ATOM 546 N N . LEU A 1 73 ? -4.788 4.994 -1.747 1.00 98.69 73 LEU A N 1
ATOM 547 C CA . LEU A 1 73 ? -6.231 5.171 -1.611 1.00 98.69 73 LEU A CA 1
ATOM 548 C C . LEU A 1 73 ? -6.767 4.240 -0.518 1.00 98.69 73 LEU A C 1
ATOM 550 O O . LEU A 1 73 ? -7.401 4.712 0.428 1.00 98.69 73 LEU A O 1
ATOM 554 N N . VAL A 1 74 ? -6.466 2.944 -0.616 1.00 98.50 74 VAL A N 1
ATOM 555 C CA . VAL A 1 74 ? -6.942 1.940 0.346 1.00 98.50 74 VAL A CA 1
ATOM 556 C C . VAL A 1 74 ? -6.265 2.113 1.707 1.00 98.50 74 VAL A C 1
ATOM 558 O O . VAL A 1 74 ? -6.921 1.997 2.740 1.00 98.50 74 VAL A O 1
ATOM 561 N N . SER A 1 75 ? -4.989 2.511 1.739 1.00 98.38 75 SER A N 1
ATOM 562 C CA . SER A 1 75 ? -4.287 2.837 2.991 1.00 98.38 75 SER A CA 1
ATOM 563 C C . SER A 1 75 ? -5.001 3.943 3.771 1.00 98.38 75 SER A C 1
ATOM 565 O O . SER A 1 75 ? -5.235 3.799 4.966 1.00 98.38 75 SER A O 1
ATOM 567 N N . ARG A 1 76 ? -5.443 5.015 3.100 1.00 98.50 76 ARG A N 1
ATOM 568 C CA . ARG A 1 76 ? -6.198 6.102 3.752 1.00 98.50 76 ARG A CA 1
ATOM 569 C C . ARG A 1 76 ? -7.596 5.674 4.198 1.00 98.50 76 ARG A C 1
ATOM 571 O O . ARG A 1 76 ? -8.115 6.199 5.180 1.00 98.50 76 ARG A O 1
ATOM 578 N N . GLN A 1 77 ? -8.221 4.732 3.489 1.00 98.56 77 GLN A N 1
ATOM 579 C CA . GLN A 1 77 ? -9.490 4.131 3.917 1.00 98.56 77 GLN A CA 1
ATOM 580 C C . GLN A 1 77 ? -9.297 3.319 5.205 1.00 98.56 77 GLN A C 1
ATOM 582 O O . GLN A 1 77 ? -10.110 3.432 6.119 1.00 98.56 77 GLN A O 1
ATOM 587 N N . MET A 1 78 ? -8.198 2.566 5.307 1.00 98.00 78 MET A N 1
ATOM 588 C CA . MET A 1 78 ? -7.811 1.835 6.518 1.00 98.00 78 MET A CA 1
ATOM 589 C C . MET A 1 78 ? -7.499 2.777 7.686 1.00 98.00 78 MET A C 1
ATOM 591 O O . MET A 1 78 ? -8.024 2.575 8.776 1.00 98.00 78 MET A O 1
ATOM 595 N N . GLU A 1 79 ? -6.707 3.830 7.460 1.00 97.44 79 GLU A N 1
ATOM 596 C CA . GLU A 1 79 ? -6.418 4.862 8.470 1.00 97.44 79 GLU A CA 1
ATOM 597 C C . GLU A 1 79 ? -7.704 5.482 9.022 1.00 97.44 79 GLU A C 1
ATOM 599 O O . GLU A 1 79 ? -7.849 5.629 10.232 1.00 97.44 79 GLU A O 1
ATOM 604 N N . TYR A 1 80 ? -8.669 5.794 8.153 1.00 97.75 80 TYR A N 1
ATOM 605 C CA . TYR A 1 80 ? -9.968 6.302 8.583 1.00 97.75 80 TYR A CA 1
ATOM 606 C C . TYR A 1 80 ? -10.723 5.299 9.471 1.00 97.75 80 TYR A C 1
ATOM 608 O O . TYR A 1 80 ? -11.238 5.688 10.515 1.00 97.75 80 TYR A O 1
ATOM 616 N N . LEU A 1 81 ? -10.762 4.016 9.100 1.00 98.00 81 LEU A N 1
ATOM 617 C CA . LEU A 1 81 ? -11.452 2.984 9.884 1.00 98.00 81 LEU A CA 1
ATOM 618 C C . LEU A 1 81 ? -10.780 2.719 11.238 1.00 98.00 81 LEU A C 1
ATOM 620 O O . LEU A 1 81 ? -11.458 2.353 12.196 1.00 98.00 81 LEU A O 1
ATOM 624 N N . LEU A 1 82 ? -9.462 2.914 11.344 1.00 97.25 82 LEU A N 1
ATOM 625 C CA . LEU A 1 82 ? -8.740 2.790 12.613 1.00 97.25 82 LEU A CA 1
ATOM 626 C C . LEU A 1 82 ? -9.173 3.858 13.626 1.00 97.25 82 LEU A C 1
ATOM 628 O O . LEU A 1 82 ? -9.249 3.556 14.815 1.00 97.25 82 LEU A O 1
ATOM 632 N N . LEU A 1 83 ? -9.565 5.057 13.173 1.00 95.12 83 LEU A N 1
ATOM 633 C CA . LEU A 1 83 ? -10.117 6.097 14.056 1.00 95.12 83 LEU A CA 1
ATOM 634 C C . LEU A 1 83 ? -11.383 5.632 14.790 1.00 95.12 83 LEU A C 1
ATOM 636 O O . LEU A 1 83 ? -11.675 6.105 15.888 1.00 95.12 83 LEU A O 1
ATOM 640 N N . GLU A 1 84 ? -12.130 4.704 14.193 1.00 93.25 84 GLU A N 1
ATOM 641 C CA . GLU A 1 84 ? -13.341 4.120 14.771 1.00 93.25 84 GLU A CA 1
ATOM 642 C C . GLU A 1 84 ? -13.045 2.874 15.636 1.00 93.25 84 GLU A C 1
ATOM 644 O O . GLU A 1 84 ? -13.947 2.356 16.295 1.00 93.25 84 GLU A O 1
ATOM 649 N N . ALA A 1 85 ? -11.786 2.416 15.697 1.00 94.31 85 ALA A N 1
ATOM 650 C CA . ALA A 1 85 ? -11.345 1.229 16.437 1.00 94.31 85 ALA A CA 1
ATOM 651 C C . ALA A 1 85 ? -10.106 1.505 17.329 1.00 94.31 85 ALA A C 1
ATOM 653 O O . ALA A 1 85 ? -9.026 0.973 17.055 1.00 94.31 85 ALA A O 1
ATOM 654 N N . PRO A 1 86 ? -10.244 2.265 18.439 1.00 94.62 86 PRO A N 1
ATOM 655 C CA . PRO A 1 86 ? -9.110 2.779 19.221 1.00 94.62 86 PRO A CA 1
ATOM 656 C C . PRO A 1 86 ? -8.127 1.720 19.742 1.00 94.62 86 PRO A C 1
ATOM 658 O O . PRO A 1 86 ? -6.918 1.915 19.677 1.00 94.62 86 PRO A O 1
ATOM 661 N N . GLU A 1 87 ? -8.619 0.574 20.226 1.00 96.69 87 GLU A N 1
ATOM 662 C CA . GLU A 1 87 ? -7.745 -0.512 20.706 1.00 96.69 87 GLU A CA 1
ATOM 663 C C . GLU A 1 87 ? -6.899 -1.108 19.573 1.00 96.69 87 GLU A C 1
ATOM 665 O O . GLU A 1 87 ? -5.748 -1.514 19.771 1.00 96.69 87 GLU A O 1
ATOM 670 N N . TYR A 1 88 ? -7.470 -1.179 18.367 1.00 95.62 88 TYR A N 1
ATOM 671 C CA . TYR A 1 88 ? -6.758 -1.701 17.213 1.00 95.62 88 TYR A CA 1
ATOM 672 C C . TYR A 1 88 ? -5.785 -0.668 16.643 1.00 95.62 88 TYR A C 1
ATOM 674 O O . TYR A 1 88 ? -4.650 -1.029 16.334 1.00 95.62 88 TYR A O 1
ATOM 682 N N . ASP A 1 89 ? -6.179 0.606 16.596 1.00 97.50 89 ASP A N 1
ATOM 683 C CA . ASP A 1 89 ? -5.300 1.725 16.248 1.00 97.50 89 ASP A CA 1
ATOM 684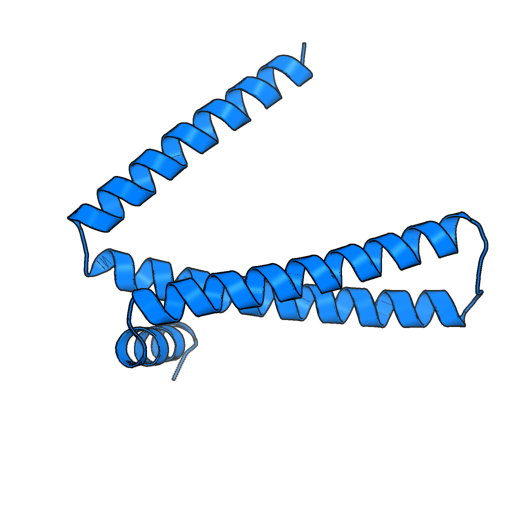 C C . ASP A 1 89 ? -4.061 1.789 17.151 1.00 97.50 89 ASP A C 1
ATOM 686 O O . ASP A 1 89 ? -2.931 1.807 16.657 1.00 97.50 89 ASP A O 1
ATOM 690 N N . GLU A 1 90 ? -4.241 1.696 18.472 1.00 98.06 90 GLU A N 1
ATOM 691 C CA . GLU A 1 90 ? -3.130 1.672 19.429 1.00 98.06 90 GLU A CA 1
ATOM 692 C C . GLU A 1 90 ? -2.179 0.499 19.146 1.00 98.06 90 GLU A C 1
ATOM 694 O O . GLU A 1 90 ? -0.951 0.657 19.111 1.00 98.06 90 GLU A O 1
ATOM 699 N N . LYS A 1 91 ? -2.734 -0.691 18.883 1.00 97.88 91 LYS A N 1
ATOM 700 C CA . LYS A 1 91 ? -1.947 -1.880 18.538 1.00 97.88 91 LYS A CA 1
ATOM 701 C C . LYS A 1 91 ? -1.147 -1.678 17.250 1.00 97.88 91 LYS A C 1
ATOM 703 O O . LYS A 1 91 ? 0.038 -2.019 17.230 1.00 97.88 91 LYS A O 1
ATOM 708 N N . ILE A 1 92 ? -1.767 -1.167 16.188 1.00 97.38 92 ILE A N 1
ATOM 709 C CA . ILE A 1 92 ? -1.104 -0.928 14.899 1.00 97.38 92 ILE A CA 1
ATOM 710 C C . ILE A 1 92 ? -0.021 0.145 15.043 1.00 97.38 92 ILE A C 1
ATOM 712 O O . ILE A 1 92 ? 1.124 -0.095 14.655 1.00 97.38 92 ILE A O 1
ATOM 716 N N . THR A 1 93 ? -0.333 1.267 15.689 1.00 97.62 93 THR A N 1
ATOM 717 C CA . THR A 1 93 ? 0.607 2.366 15.944 1.00 97.62 93 THR A CA 1
ATOM 718 C C . THR A 1 93 ? 1.827 1.897 16.734 1.00 97.62 93 THR A C 1
ATOM 720 O O . THR A 1 93 ? 2.965 2.220 16.383 1.00 97.62 93 THR A O 1
ATOM 723 N N . ARG A 1 94 ? 1.635 1.068 17.768 1.00 98.44 94 ARG A N 1
ATOM 724 C CA . ARG A 1 94 ? 2.751 0.464 18.510 1.00 98.44 94 ARG A CA 1
ATOM 725 C C . ARG A 1 94 ? 3.639 -0.396 17.607 1.00 98.44 94 ARG A C 1
ATOM 727 O O . ARG A 1 94 ? 4.856 -0.226 17.618 1.00 98.44 94 ARG A O 1
ATOM 734 N N . LEU A 1 95 ? 3.050 -1.281 16.797 1.00 98.38 95 LEU A N 1
ATOM 735 C CA . LEU A 1 95 ? 3.799 -2.139 15.867 1.00 98.38 95 LEU A CA 1
ATOM 736 C C . LEU A 1 95 ? 4.569 -1.326 14.812 1.00 98.38 95 LEU A C 1
ATOM 738 O O . LEU A 1 95 ? 5.696 -1.688 14.456 1.00 98.38 95 LEU A O 1
ATOM 742 N N . MET A 1 96 ? 3.984 -0.229 14.321 1.00 98.06 96 MET A N 1
ATOM 743 C CA . MET A 1 96 ? 4.636 0.695 13.390 1.00 98.06 96 MET A CA 1
ATOM 744 C C . MET A 1 96 ? 5.842 1.382 14.032 1.00 98.06 96 MET A C 1
ATOM 746 O O . MET A 1 96 ? 6.924 1.355 13.443 1.00 98.06 96 MET A O 1
ATOM 750 N N . ASN A 1 97 ? 5.692 1.921 15.247 1.00 98.56 97 ASN A N 1
ATOM 751 C CA . ASN A 1 97 ? 6.788 2.556 15.986 1.00 98.56 97 ASN A CA 1
ATOM 752 C C . ASN A 1 97 ? 7.953 1.585 16.223 1.00 98.56 97 ASN A C 1
ATOM 754 O O . ASN A 1 97 ? 9.089 1.885 15.864 1.00 98.56 97 ASN A O 1
ATOM 758 N N . GLU A 1 98 ? 7.669 0.371 16.705 1.00 98.56 98 GLU A N 1
ATOM 759 C CA . GLU A 1 98 ? 8.697 -0.659 16.906 1.00 98.56 98 GLU A CA 1
ATOM 760 C C . GLU A 1 98 ? 9.452 -0.990 15.602 1.00 98.56 98 GLU A C 1
ATOM 762 O O . GLU A 1 98 ? 10.654 -1.276 15.614 1.00 98.56 98 GLU A O 1
ATOM 767 N N . LYS A 1 99 ? 8.764 -0.986 14.451 1.00 98.19 99 LYS A N 1
ATOM 768 C CA . LYS A 1 99 ? 9.394 -1.210 13.141 1.00 98.19 99 LYS A CA 1
ATOM 769 C C . LYS A 1 99 ? 10.241 -0.017 12.701 1.00 98.19 99 LYS A C 1
ATOM 771 O O . LYS A 1 99 ? 11.345 -0.245 12.199 1.00 98.19 99 LYS A O 1
ATOM 776 N N . ALA A 1 100 ? 9.753 1.205 12.897 1.00 98.50 100 ALA A N 1
ATOM 777 C CA . ALA A 1 100 ? 10.475 2.431 12.575 1.00 98.50 100 ALA A CA 1
ATOM 778 C C . ALA A 1 100 ? 11.783 2.530 13.376 1.00 98.50 100 ALA A C 1
ATOM 780 O O . ALA A 1 100 ? 12.841 2.733 12.782 1.00 98.50 100 ALA A O 1
ATOM 781 N N . ASP A 1 101 ? 11.752 2.258 14.683 1.00 98.50 101 ASP A N 1
ATOM 782 C CA . ASP A 1 101 ? 12.943 2.262 15.544 1.00 98.50 101 ASP A CA 1
ATOM 783 C C . ASP A 1 101 ? 14.031 1.297 15.047 1.00 98.50 101 ASP A C 1
ATOM 785 O O . ASP A 1 101 ? 15.220 1.638 14.997 1.00 98.50 101 ASP A O 1
ATOM 789 N N . ARG A 1 102 ? 13.634 0.092 14.613 1.00 98.12 102 ARG A N 1
ATOM 790 C CA . ARG A 1 102 ? 14.561 -0.880 14.010 1.00 98.12 102 ARG A CA 1
ATOM 791 C C . ARG A 1 102 ? 15.170 -0.366 12.707 1.00 98.12 102 ARG A C 1
ATOM 793 O O . ARG A 1 102 ? 16.360 -0.571 12.480 1.00 98.12 102 ARG A O 1
ATOM 800 N N . GLN A 1 103 ? 14.380 0.276 11.849 1.00 97.75 103 GLN A N 1
ATOM 801 C CA . GLN A 1 103 ? 14.876 0.831 10.585 1.0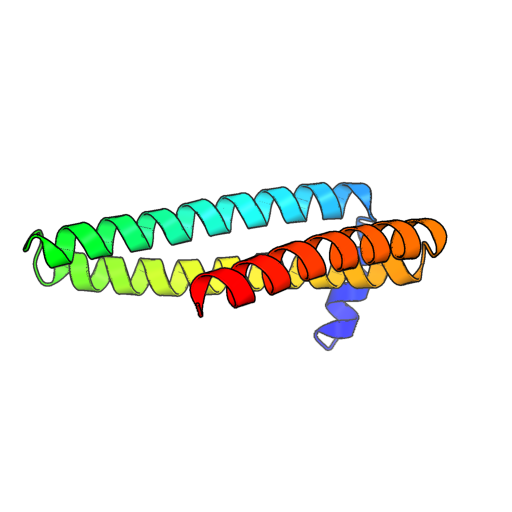0 97.75 103 GLN A CA 1
ATOM 802 C C . GLN A 1 103 ? 15.833 2.005 10.823 1.00 97.75 103 GLN A C 1
ATOM 804 O O . GLN A 1 103 ? 16.919 2.024 10.250 1.00 97.75 103 GLN A O 1
ATOM 809 N N . LEU A 1 104 ? 15.493 2.922 11.732 1.00 98.12 104 LEU A N 1
ATOM 810 C CA . LEU A 1 104 ? 16.363 4.033 12.128 1.00 98.12 104 LEU A CA 1
ATOM 811 C C . LEU A 1 104 ? 17.689 3.551 12.727 1.00 98.12 104 LEU A C 1
ATOM 813 O O . LEU A 1 104 ? 18.729 4.169 12.504 1.00 98.12 104 LEU A O 1
ATOM 817 N N . SER A 1 105 ? 17.671 2.447 13.477 1.00 97.56 105 SER A N 1
ATOM 818 C CA . SER A 1 105 ? 18.895 1.854 14.026 1.00 97.56 105 SER A CA 1
ATOM 819 C C . SER A 1 105 ? 19.815 1.323 12.922 1.00 97.56 105 SER A C 1
ATOM 821 O O . SER A 1 105 ? 21.004 1.624 12.945 1.00 97.56 105 SER A O 1
ATOM 823 N N . ARG A 1 106 ? 19.267 0.634 11.909 1.00 97.31 106 ARG A N 1
ATOM 824 C CA . ARG A 1 106 ? 20.033 0.146 10.743 1.00 97.31 106 ARG A CA 1
ATOM 825 C C . ARG A 1 106 ? 20.662 1.285 9.941 1.00 97.31 106 ARG A C 1
ATOM 827 O O . ARG A 1 106 ? 21.844 1.227 9.637 1.00 97.31 106 ARG A O 1
ATOM 834 N N . ILE A 1 107 ? 19.911 2.361 9.696 1.00 97.56 107 ILE A N 1
ATOM 835 C CA . ILE A 1 107 ? 20.426 3.553 8.997 1.00 97.56 107 ILE A CA 1
ATOM 836 C C . ILE A 1 107 ? 21.635 4.151 9.739 1.00 97.56 107 ILE A C 1
ATOM 838 O O . ILE A 1 107 ? 22.616 4.557 9.122 1.00 97.56 107 ILE A O 1
ATOM 842 N N . LYS A 1 108 ? 21.600 4.189 11.079 1.00 96.19 108 LYS A N 1
ATOM 843 C CA . LYS A 1 108 ? 22.736 4.662 11.891 1.00 96.19 108 LYS A CA 1
ATOM 844 C C . LYS A 1 108 ? 23.953 3.737 11.825 1.00 96.19 108 LYS A C 1
ATOM 846 O O . LYS A 1 108 ? 25.062 4.206 12.064 1.00 96.19 108 LYS A O 1
ATOM 851 N N . GLU A 1 109 ? 23.756 2.445 11.584 1.00 95.88 109 GLU A N 1
ATOM 852 C CA . GLU A 1 109 ? 24.838 1.470 11.420 1.00 95.88 109 GLU A CA 1
ATOM 853 C C . GLU A 1 109 ? 25.473 1.560 10.029 1.00 95.88 109 GLU A C 1
ATOM 855 O O . GLU A 1 109 ? 26.692 1.516 9.940 1.00 95.88 109 GLU A O 1
ATOM 860 N N . GLU A 1 110 ? 24.679 1.763 8.974 1.00 94.06 110 GLU A N 1
ATOM 861 C CA . GLU A 1 110 ? 25.161 1.968 7.594 1.00 94.06 110 GLU A CA 1
ATOM 862 C C . GLU A 1 110 ? 26.011 3.239 7.434 1.00 94.06 110 GLU A C 1
ATOM 864 O O . GLU A 1 110 ? 26.857 3.318 6.548 1.00 94.06 110 GLU A O 1
ATOM 869 N N . ALA A 1 111 ? 25.788 4.240 8.290 1.00 85.56 111 ALA A N 1
ATOM 870 C CA . ALA A 1 111 ? 26.516 5.506 8.279 1.00 85.56 111 ALA A CA 1
ATOM 871 C C . ALA A 1 111 ? 27.863 5.479 9.038 1.00 85.56 111 ALA A C 1
ATOM 873 O O . ALA A 1 111 ? 28.510 6.525 9.139 1.00 85.56 111 ALA A O 1
ATOM 874 N N . LYS A 1 112 ? 28.259 4.337 9.618 1.00 71.38 112 LYS A N 1
ATOM 875 C CA . LYS A 1 112 ? 29.538 4.148 10.327 1.00 71.38 112 LYS A CA 1
ATOM 876 C C . LYS A 1 112 ? 30.589 3.509 9.431 1.00 71.38 112 LYS A C 1
ATOM 878 O O . LYS A 1 112 ? 31.759 3.927 9.565 1.00 71.38 112 LYS A O 1
#

Secondary structure (DSSP, 8-state):
--HHHHHHHHHHHHHHHHHHHHHHHHHHHHHHHHHHHHHHHHHHHTT-SHHHHHHHHHHHHHHHHHHHHHHHHHHHHHHHHHHT-HHHHHHHHHHHHHHHHHHHHHHHHHT-

pLDDT: mean 94.91, std 6.14, range [67.5, 98.69]

Sequence (112 aa):
MNLQEKLQVIANHYGMDLQAIKLAEEGAELAAATLKNVGLMIQQENGEGGESIAQKRTEAMEKTDEEIADVLLVSRQMEYLLLEAPEYDEKITRLMNEKADRQLSRIKEEAK

Radius of gyration: 18.75 Å; chains: 1; bounding box: 49×23×50 Å